Protein AF-A0A2E8HEX4-F1 (afdb_monomer_lite)

Secondary structure (DSSP, 8-state):
---------------SHHHHHHHHHHHHHHHHHHHHTTHHHHHHHHHHHHHHH-TTS---HHHHHHHHHHHHHHHHHHHHHHHHTT---SHHHHHHHHHHHHHHHHHHHHH--HHHHHTT-HHHHHHHHHHHHHHHHHHIIIIIHHHHHHHHHHTT--STTT--------

pLDDT: mean 88.85, std 15.74, range [38.97, 98.44]

Sequence (170 aa):
MLRRLTAITLTLIVGLWGCSEKERIDELLTYHKAVQKFSEFTEGIQRFIILFDDPSTQVTASDLDKALVLLDEFAAAVGKVEEELGGLEDATLRHTHGLFVRAFPEARELANDKKAIEEGNLKRQAQSIAIGLRRLRRVLEDRVYPSIELLLAREGREGEGYDLMWSEGR

Radius of gyration: 23.85 Å; chains: 1; bounding box: 51×28×96 Å

Foldseek 3Di:
DDDDDDDDPPPPPPDDPVVVVVVLLVLLVLLLVLLQVCLVLLQVLLVLLVQLPDPPHDFDPVSLVVNLVSLVVSLVSLVCSQVVSVHNPPPLVVVLSVLLNVLSVQLNVQLDPPVCVVVVPRSVSSVSNSVSSVSNQCSCVVPNQVSSQVVCVVVVRDDDVRHDDRNNHD

Structure (mmCIF, N/CA/C/O backbone):
data_AF-A0A2E8HEX4-F1
#
_entry.id   AF-A0A2E8HEX4-F1
#
loop_
_atom_site.group_PDB
_atom_site.id
_atom_site.type_symbol
_atom_site.label_atom_id
_atom_site.label_alt_id
_atom_site.label_comp_id
_atom_site.label_asym_id
_atom_site.label_entity_id
_atom_site.label_seq_id
_atom_site.pdbx_PDB_ins_code
_atom_site.Cartn_x
_atom_site.Cartn_y
_atom_site.Cartn_z
_atom_site.occupancy
_atom_site.B_iso_or_equiv
_atom_site.auth_seq_id
_atom_site.auth_comp_id
_atom_site.auth_asym_id
_atom_site.auth_atom_id
_atom_site.pdbx_PDB_model_num
ATOM 1 N N . MET A 1 1 ? 31.016 7.471 -74.085 1.00 38.97 1 MET A N 1
ATOM 2 C CA . MET A 1 1 ? 31.992 7.487 -72.968 1.00 38.97 1 MET A CA 1
ATOM 3 C C . MET A 1 1 ? 31.885 8.871 -72.337 1.00 38.97 1 MET A C 1
ATOM 5 O O . MET A 1 1 ? 31.955 9.820 -73.088 1.00 38.97 1 MET A O 1
ATOM 9 N N . LEU A 1 2 ? 31.593 9.121 -71.064 1.00 40.50 2 LEU A N 1
ATOM 10 C CA . LEU A 1 2 ? 31.740 8.359 -69.832 1.00 40.50 2 LEU A CA 1
ATOM 11 C C . LEU A 1 2 ? 30.697 8.937 -68.844 1.00 40.50 2 LEU A C 1
ATOM 13 O O . LEU A 1 2 ? 30.684 10.142 -68.603 1.00 40.50 2 LEU A O 1
ATOM 17 N N . ARG A 1 3 ? 29.806 8.094 -68.309 1.00 42.25 3 ARG A N 1
ATOM 18 C CA . ARG A 1 3 ? 28.936 8.428 -67.167 1.00 42.25 3 ARG A CA 1
ATOM 19 C C . ARG A 1 3 ? 29.828 8.701 -65.952 1.00 42.25 3 ARG A C 1
ATOM 21 O O . ARG A 1 3 ? 30.711 7.891 -65.680 1.00 42.25 3 ARG A O 1
ATOM 28 N N . ARG A 1 4 ? 29.589 9.775 -65.199 1.00 43.12 4 ARG A N 1
ATOM 29 C CA . ARG A 1 4 ? 30.134 9.916 -63.841 1.00 43.12 4 ARG A CA 1
ATOM 30 C C . ARG A 1 4 ? 28.990 10.130 -62.862 1.00 43.12 4 ARG A C 1
ATOM 32 O O . ARG A 1 4 ? 28.180 11.036 -63.010 1.00 43.12 4 ARG A O 1
ATOM 39 N N . LEU A 1 5 ? 28.914 9.164 -61.957 1.00 46.84 5 LEU A N 1
ATOM 40 C CA . LEU A 1 5 ? 27.871 8.911 -60.984 1.00 46.84 5 LEU A CA 1
ATOM 41 C C . LEU A 1 5 ? 27.901 9.981 -59.894 1.00 46.84 5 LEU A C 1
ATOM 43 O O . LEU A 1 5 ? 28.944 10.243 -59.300 1.00 46.84 5 LEU A O 1
ATOM 47 N N . THR A 1 6 ? 26.741 10.560 -59.616 1.00 45.72 6 THR A N 1
ATOM 48 C CA . THR A 1 6 ? 26.452 11.270 -58.372 1.00 45.72 6 THR A CA 1
ATOM 49 C C . THR A 1 6 ? 26.460 10.259 -57.228 1.00 45.72 6 THR A C 1
ATOM 51 O O . THR A 1 6 ? 25.600 9.379 -57.169 1.00 45.72 6 THR A O 1
ATOM 54 N N . ALA A 1 7 ? 27.449 10.357 -56.342 1.00 42.66 7 ALA A N 1
ATOM 55 C CA . ALA A 1 7 ? 27.480 9.604 -55.097 1.00 42.66 7 ALA A CA 1
ATOM 56 C C . ALA A 1 7 ? 26.416 10.179 -54.150 1.00 42.66 7 ALA A C 1
ATOM 58 O O . ALA A 1 7 ? 26.579 11.271 -53.614 1.00 42.66 7 ALA A O 1
ATOM 59 N N . ILE A 1 8 ? 25.310 9.456 -53.983 1.00 51.00 8 ILE A N 1
ATOM 60 C CA . ILE A 1 8 ? 24.350 9.692 -52.905 1.00 51.00 8 ILE A CA 1
ATOM 61 C C . ILE A 1 8 ? 24.935 9.004 -51.673 1.00 51.00 8 ILE A C 1
ATOM 63 O O . ILE A 1 8 ? 24.957 7.777 -51.587 1.00 51.00 8 ILE A O 1
ATOM 67 N N . THR A 1 9 ? 25.466 9.792 -50.744 1.00 49.59 9 THR A N 1
ATOM 68 C CA . THR A 1 9 ? 25.859 9.335 -49.412 1.00 49.59 9 THR A CA 1
ATOM 69 C C . THR A 1 9 ? 24.602 8.929 -48.648 1.00 49.59 9 THR A C 1
ATOM 71 O O . THR A 1 9 ? 23.849 9.765 -48.157 1.00 49.59 9 THR A O 1
ATOM 74 N N . LEU A 1 10 ? 24.359 7.620 -48.584 1.00 41.47 10 LEU A N 1
ATOM 75 C CA . LEU A 1 10 ? 23.353 7.018 -47.718 1.00 41.47 10 LEU A CA 1
ATOM 76 C C . LEU A 1 10 ? 23.915 7.007 -46.289 1.00 41.47 10 LEU A C 1
ATOM 78 O O . LEU A 1 10 ? 24.645 6.097 -45.898 1.00 41.47 10 LEU A O 1
ATOM 82 N N . THR A 1 11 ? 23.634 8.051 -45.517 1.00 54.91 11 THR A N 1
ATOM 83 C CA . THR A 1 11 ? 23.969 8.075 -44.092 1.00 54.91 11 THR A CA 1
ATOM 84 C C . THR A 1 11 ? 22.970 7.178 -43.362 1.00 54.91 11 THR A C 1
ATOM 86 O O . THR A 1 11 ? 21.822 7.560 -43.145 1.00 54.91 11 THR A O 1
ATOM 89 N N . LEU A 1 12 ? 23.391 5.955 -43.028 1.00 46.25 12 LEU A N 1
ATOM 90 C CA . LEU A 1 12 ? 22.664 5.057 -42.130 1.00 46.25 12 LEU A CA 1
ATOM 91 C C . LEU A 1 12 ? 22.553 5.716 -40.747 1.00 46.25 12 LEU A C 1
ATOM 93 O O . LEU A 1 12 ? 23.489 5.680 -39.952 1.00 46.25 12 LEU A O 1
ATOM 97 N N . ILE A 1 13 ? 21.396 6.306 -40.453 1.00 49.56 13 ILE A N 1
ATOM 98 C CA . ILE A 1 13 ? 20.986 6.649 -39.089 1.00 49.56 13 ILE A CA 1
ATOM 99 C C . ILE A 1 13 ? 20.512 5.345 -38.437 1.00 49.56 13 ILE A C 1
ATOM 101 O O . ILE A 1 13 ? 19.328 5.029 -38.418 1.00 49.56 13 ILE A O 1
ATOM 105 N N . VAL A 1 14 ? 21.460 4.549 -37.948 1.00 52.25 14 VAL A N 1
ATOM 106 C CA . VAL A 1 14 ? 21.200 3.377 -37.100 1.00 52.25 14 VAL A CA 1
ATOM 107 C C . VAL A 1 14 ? 21.954 3.623 -35.802 1.00 52.25 14 VAL A C 1
ATOM 109 O O . VAL A 1 14 ? 23.106 3.237 -35.660 1.00 52.25 14 VAL A O 1
ATOM 112 N N . GLY A 1 15 ? 21.349 4.383 -34.890 1.00 44.19 15 GLY A N 1
ATOM 113 C CA . GLY A 1 15 ? 22.024 4.750 -33.639 1.00 44.19 15 GLY A CA 1
ATOM 114 C C . GLY A 1 15 ? 21.149 5.328 -32.530 1.00 44.19 15 GLY A C 1
ATOM 115 O O . GLY A 1 15 ? 21.607 5.409 -31.401 1.00 44.19 15 GLY A O 1
ATOM 116 N N . LEU A 1 16 ? 19.892 5.691 -32.803 1.00 50.22 16 LEU A N 1
ATOM 117 C CA . LEU A 1 16 ? 19.013 6.316 -31.801 1.00 50.22 16 LEU A CA 1
ATOM 118 C C . LEU A 1 16 ? 18.049 5.348 -31.098 1.00 50.22 16 LEU A C 1
ATOM 120 O O . LEU A 1 16 ? 17.428 5.739 -30.122 1.00 50.22 16 LEU A O 1
ATOM 124 N N . TRP A 1 17 ? 17.935 4.096 -31.553 1.00 52.41 17 TRP A N 1
ATOM 125 C CA . TRP A 1 17 ? 16.969 3.139 -30.987 1.00 52.41 17 TRP A CA 1
ATOM 126 C C . TRP A 1 17 ? 17.532 2.309 -29.823 1.00 52.41 17 TRP A C 1
ATOM 128 O O . TRP A 1 17 ? 16.801 1.985 -28.899 1.00 52.41 17 TRP A O 1
ATOM 138 N N . GLY A 1 18 ? 18.838 2.016 -29.814 1.00 56.75 18 GLY A N 1
ATOM 139 C CA . GLY A 1 18 ? 19.456 1.207 -28.752 1.00 56.75 18 GLY A CA 1
ATOM 140 C C . GLY A 1 18 ? 19.736 1.964 -27.447 1.00 56.75 18 GLY A C 1
ATOM 141 O O . GLY A 1 18 ? 19.953 1.332 -26.418 1.00 56.75 18 GLY A O 1
ATOM 142 N N . CYS A 1 19 ? 19.747 3.303 -27.474 1.00 64.38 19 CYS A N 1
ATOM 143 C CA . CYS A 1 19 ? 19.952 4.115 -26.269 1.00 64.38 19 CYS A CA 1
ATOM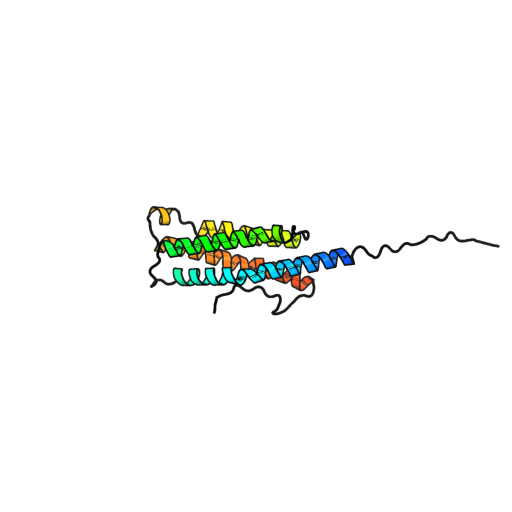 144 C C . CYS A 1 19 ? 18.650 4.246 -25.467 1.00 64.38 19 CYS A C 1
ATOM 146 O O . CYS A 1 19 ? 18.655 3.977 -24.272 1.00 64.38 19 CYS A O 1
ATOM 148 N N . SER A 1 20 ? 17.530 4.538 -26.140 1.00 76.19 20 SER A N 1
ATOM 149 C CA . SER A 1 20 ? 16.217 4.674 -25.495 1.00 76.19 20 SER A CA 1
ATOM 150 C C . SER A 1 20 ? 15.689 3.355 -24.926 1.00 76.19 20 SER A C 1
ATOM 152 O O . SER A 1 20 ? 15.090 3.337 -23.857 1.00 76.19 20 SER A O 1
ATOM 154 N N . GLU A 1 21 ? 15.933 2.231 -25.606 1.00 84.19 21 GLU A N 1
ATOM 155 C CA . GLU A 1 21 ? 15.553 0.905 -25.106 1.00 84.19 21 GLU A CA 1
ATOM 156 C C . GLU A 1 21 ? 16.344 0.525 -23.850 1.00 84.19 21 GLU A C 1
ATOM 158 O O . GLU A 1 21 ? 15.770 0.044 -22.873 1.00 84.19 21 GLU A O 1
ATOM 163 N N . LYS A 1 22 ? 17.653 0.796 -23.845 1.00 87.38 22 LYS A N 1
ATOM 164 C CA . LYS A 1 22 ? 18.507 0.544 -22.685 1.00 87.38 22 LYS A CA 1
ATOM 165 C C . LYS A 1 22 ? 18.109 1.412 -21.490 1.00 87.38 22 LYS A C 1
ATOM 167 O O . LYS A 1 22 ? 17.986 0.885 -20.391 1.00 87.38 22 LYS A O 1
ATOM 172 N N . GLU A 1 23 ? 17.885 2.705 -21.709 1.00 88.50 23 GLU A N 1
ATOM 173 C CA . GLU A 1 23 ? 17.440 3.640 -20.667 1.00 88.50 23 GLU A CA 1
ATOM 174 C C . GLU A 1 23 ? 16.115 3.194 -20.037 1.00 88.50 23 GLU A C 1
ATOM 176 O O . GLU A 1 23 ? 16.002 3.154 -18.814 1.00 88.50 23 GLU A O 1
ATOM 181 N N . ARG A 1 24 ? 15.154 2.750 -20.856 1.00 90.38 24 ARG A N 1
ATOM 182 C CA . ARG A 1 24 ? 13.876 2.194 -20.389 1.00 90.38 24 ARG A CA 1
ATOM 183 C C . ARG A 1 24 ? 14.051 0.928 -19.540 1.00 90.38 24 ARG A C 1
ATOM 185 O O . ARG A 1 24 ? 13.375 0.763 -18.527 1.00 90.38 24 ARG A O 1
ATOM 192 N N . ILE A 1 25 ? 14.935 0.011 -19.943 1.00 92.25 25 ILE A N 1
ATOM 193 C CA . ILE A 1 25 ? 15.212 -1.212 -19.167 1.00 92.25 25 ILE A CA 1
ATOM 194 C C . ILE A 1 25 ? 15.888 -0.861 -17.835 1.00 92.25 25 ILE A C 1
ATOM 196 O O . ILE A 1 25 ? 15.531 -1.423 -16.798 1.00 92.25 25 ILE A O 1
ATOM 200 N N . ASP A 1 26 ? 16.847 0.066 -17.848 1.00 93.75 26 ASP A N 1
ATOM 201 C CA . ASP A 1 26 ? 17.548 0.521 -16.643 1.00 93.75 26 ASP A CA 1
ATOM 202 C C . ASP A 1 26 ? 16.581 1.224 -15.668 1.00 93.75 26 ASP A C 1
ATOM 204 O O . ASP A 1 26 ? 16.635 0.973 -14.458 1.00 93.75 26 ASP A O 1
ATOM 208 N N . GLU A 1 27 ? 15.643 2.026 -16.182 1.00 94.31 27 GLU A N 1
ATOM 209 C CA . GLU A 1 27 ? 14.543 2.622 -15.416 1.00 94.31 27 GLU A CA 1
ATOM 210 C C . GLU A 1 27 ? 13.669 1.543 -14.760 1.00 94.31 27 GLU A C 1
ATOM 212 O O . GLU A 1 27 ? 13.502 1.543 -13.537 1.00 94.31 27 GLU A O 1
ATOM 217 N N . LEU A 1 28 ? 13.173 0.572 -15.537 1.00 95.94 28 LEU A N 1
ATOM 218 C CA . LEU A 1 28 ? 12.331 -0.518 -15.036 1.00 95.94 28 LEU A CA 1
ATOM 219 C C . LEU A 1 28 ? 13.034 -1.344 -13.948 1.00 95.94 28 LEU A C 1
ATOM 221 O O . LEU A 1 28 ? 12.431 -1.677 -12.926 1.00 95.94 28 LEU A O 1
ATOM 225 N N . LEU A 1 29 ? 14.318 -1.657 -14.134 1.00 95.94 29 LEU A N 1
ATOM 226 C CA . LEU A 1 29 ? 15.107 -2.399 -13.150 1.00 95.94 29 LEU A CA 1
ATOM 227 C C . LEU A 1 29 ? 15.333 -1.597 -11.864 1.00 95.94 29 LEU A C 1
ATOM 229 O O . LEU A 1 29 ? 15.336 -2.169 -10.770 1.00 95.94 29 LEU A O 1
ATOM 233 N N . THR A 1 30 ? 15.534 -0.285 -11.980 1.00 95.88 30 THR A N 1
ATOM 234 C CA . THR A 1 30 ? 15.706 0.600 -10.822 1.00 95.88 30 THR A CA 1
ATOM 235 C C . THR A 1 30 ? 14.393 0.745 -10.059 1.00 95.88 30 THR A C 1
ATOM 237 O O . THR A 1 30 ? 14.381 0.610 -8.833 1.00 95.88 30 THR A O 1
ATOM 240 N N . TYR A 1 31 ? 13.281 0.903 -10.777 1.00 96.69 31 TYR A N 1
ATOM 241 C CA . TYR A 1 31 ? 11.940 0.918 -10.207 1.00 96.69 31 TYR A CA 1
ATOM 242 C C . TYR A 1 31 ? 11.615 -0.382 -9.466 1.00 96.69 31 TYR A C 1
ATOM 244 O O . TYR A 1 31 ? 11.220 -0.351 -8.303 1.00 96.69 31 TYR A O 1
ATOM 252 N N . HIS A 1 32 ? 11.847 -1.538 -10.092 1.00 96.69 32 HIS A N 1
ATOM 253 C CA . HIS A 1 32 ? 11.632 -2.842 -9.463 1.00 96.69 32 HIS A CA 1
ATOM 254 C C . HIS A 1 32 ? 12.407 -2.979 -8.140 1.00 96.69 32 HIS A C 1
ATOM 256 O O . HIS A 1 32 ? 11.834 -3.364 -7.120 1.00 96.69 32 HIS A O 1
ATOM 262 N N . LYS A 1 33 ? 13.684 -2.572 -8.113 1.00 95.38 33 LYS A N 1
ATOM 263 C CA . LYS A 1 33 ? 14.490 -2.563 -6.880 1.00 95.38 33 LYS A CA 1
ATOM 264 C C . LYS A 1 33 ? 13.936 -1.624 -5.811 1.00 95.38 33 LYS A C 1
ATOM 266 O O . LYS A 1 33 ? 14.088 -1.914 -4.627 1.00 95.38 33 LYS A O 1
ATOM 271 N N . ALA A 1 34 ? 13.340 -0.496 -6.195 1.00 95.75 34 ALA A N 1
ATOM 272 C CA . ALA A 1 34 ? 12.664 0.383 -5.245 1.00 95.75 34 ALA A CA 1
ATOM 273 C C . ALA A 1 34 ? 11.445 -0.321 -4.632 1.00 95.75 34 ALA A C 1
ATOM 275 O O . ALA A 1 34 ? 11.301 -0.327 -3.412 1.00 95.75 34 ALA A O 1
ATOM 276 N N . VAL A 1 35 ? 10.640 -1.003 -5.453 1.00 95.62 35 VAL A N 1
ATOM 277 C CA . VAL A 1 35 ? 9.462 -1.749 -4.988 1.00 95.62 35 VAL A CA 1
ATOM 278 C C . VAL A 1 35 ? 9.831 -2.909 -4.056 1.00 95.62 35 VAL A C 1
ATOM 280 O O . VAL A 1 35 ? 9.168 -3.096 -3.040 1.00 95.62 35 VAL A O 1
ATOM 283 N N . GLN A 1 36 ? 10.919 -3.639 -4.325 1.00 93.94 36 GLN A N 1
ATOM 284 C CA . GLN A 1 36 ? 11.391 -4.729 -3.453 1.00 93.94 36 GLN A CA 1
ATOM 285 C C . GLN A 1 36 ? 11.692 -4.278 -2.012 1.00 93.94 36 GLN A C 1
ATOM 287 O O . GLN A 1 36 ? 11.487 -5.036 -1.059 1.00 93.94 36 GLN A O 1
ATOM 292 N N . LYS A 1 37 ? 12.146 -3.031 -1.823 1.00 93.38 37 LYS A N 1
ATOM 293 C CA . LYS A 1 37 ? 12.427 -2.474 -0.488 1.00 93.38 37 LYS A CA 1
ATOM 294 C C . LYS A 1 37 ? 11.168 -2.299 0.358 1.00 93.38 37 LYS A C 1
ATOM 296 O O . LYS A 1 37 ? 11.270 -2.195 1.574 1.00 93.38 37 LYS A O 1
ATOM 301 N N . PHE A 1 38 ? 9.984 -2.305 -0.253 1.00 95.44 38 PHE A N 1
ATOM 302 C CA . PHE A 1 38 ? 8.726 -2.203 0.481 1.00 95.44 38 PHE A CA 1
ATOM 303 C C . PHE A 1 38 ? 8.304 -3.493 1.187 1.00 95.44 38 PHE A C 1
ATOM 305 O O . PHE A 1 38 ? 7.288 -3.493 1.883 1.00 95.44 38 PHE A O 1
ATOM 312 N N . SER A 1 39 ? 9.091 -4.566 1.070 1.00 91.06 39 SER A N 1
ATOM 313 C CA . SER A 1 39 ? 8.899 -5.798 1.841 1.00 91.06 39 SER A CA 1
ATOM 314 C C . SER A 1 39 ? 8.740 -5.523 3.343 1.00 91.06 39 SER A C 1
ATOM 316 O O . SER A 1 39 ? 7.806 -6.047 3.945 1.00 91.06 39 SER A O 1
ATOM 318 N N . GLU A 1 40 ? 9.528 -4.612 3.922 1.00 89.94 40 GLU A N 1
ATOM 319 C CA . GLU A 1 40 ? 9.429 -4.223 5.340 1.00 89.94 40 GLU A CA 1
ATOM 320 C C . GLU A 1 40 ? 8.029 -3.704 5.727 1.00 89.94 40 GLU A C 1
ATOM 322 O O . GLU A 1 40 ? 7.486 -4.076 6.772 1.00 89.94 40 GLU A O 1
ATOM 327 N N . PHE A 1 41 ? 7.396 -2.902 4.861 1.00 96.31 41 PHE A N 1
ATOM 328 C CA . PHE A 1 41 ? 6.025 -2.433 5.081 1.00 96.31 41 PHE A CA 1
ATOM 329 C C . PHE A 1 41 ? 5.018 -3.581 4.996 1.00 96.31 41 PHE A C 1
ATOM 331 O O . PHE A 1 41 ? 4.116 -3.668 5.832 1.00 96.31 41 PHE A O 1
ATOM 338 N N . THR A 1 42 ? 5.171 -4.476 4.014 1.00 95.50 42 THR A N 1
ATOM 339 C CA . THR A 1 42 ? 4.254 -5.615 3.841 1.00 95.50 42 THR A CA 1
ATOM 340 C C . THR A 1 42 ? 4.291 -6.571 5.036 1.00 95.50 42 THR A C 1
ATOM 342 O O . THR A 1 42 ? 3.229 -6.989 5.498 1.00 95.50 42 THR A O 1
ATOM 345 N N . GLU A 1 43 ? 5.467 -6.800 5.633 1.00 95.38 43 GLU A N 1
ATOM 346 C CA . GLU A 1 43 ? 5.607 -7.611 6.852 1.00 95.38 43 GLU A CA 1
ATOM 347 C C . GLU A 1 43 ? 4.884 -6.976 8.039 1.00 95.38 43 GLU A C 1
ATOM 349 O O . GLU A 1 43 ? 4.132 -7.641 8.756 1.00 95.38 43 GLU A O 1
ATOM 354 N N . GLY A 1 44 ? 5.088 -5.673 8.253 1.00 95.56 44 GLY A N 1
ATOM 355 C CA . GLY A 1 44 ? 4.417 -4.946 9.327 1.00 95.56 44 GLY A CA 1
ATOM 356 C C . GLY A 1 44 ? 2.895 -4.958 9.166 1.00 95.56 44 GLY A C 1
ATOM 357 O O . GLY A 1 44 ? 2.169 -5.211 10.130 1.00 95.56 44 GLY A O 1
ATOM 358 N N . ILE A 1 45 ? 2.401 -4.762 7.942 1.00 96.75 45 ILE A N 1
ATOM 359 C CA . ILE A 1 45 ? 0.967 -4.813 7.644 1.00 96.75 45 ILE A CA 1
ATOM 360 C C . ILE A 1 45 ? 0.410 -6.221 7.865 1.00 96.75 45 ILE A C 1
ATOM 362 O O . ILE A 1 45 ? -0.660 -6.359 8.461 1.00 96.75 45 ILE A O 1
ATOM 366 N N . GLN A 1 46 ? 1.124 -7.268 7.439 1.00 97.00 46 GLN A N 1
ATOM 367 C CA . GLN A 1 46 ? 0.691 -8.647 7.651 1.00 97.00 46 GLN A CA 1
ATOM 368 C C . GLN A 1 46 ? 0.530 -8.962 9.143 1.00 97.00 46 GLN A C 1
ATOM 370 O O . GLN A 1 46 ? -0.465 -9.575 9.536 1.00 97.00 46 GLN A O 1
ATOM 375 N N . ARG A 1 47 ? 1.448 -8.483 9.993 1.00 95.81 47 ARG A N 1
ATOM 376 C CA . ARG A 1 47 ? 1.333 -8.634 11.453 1.00 95.81 47 ARG A CA 1
ATOM 377 C C . ARG A 1 47 ? 0.060 -7.992 12.002 1.00 95.81 47 ARG A C 1
ATOM 379 O O . ARG A 1 47 ? -0.601 -8.603 12.836 1.00 95.81 47 ARG A O 1
ATOM 386 N N . PHE A 1 48 ? -0.322 -6.807 11.520 1.00 96.94 48 PHE A N 1
ATOM 387 C CA . PHE A 1 48 ? -1.573 -6.162 11.939 1.00 96.94 48 PHE A CA 1
ATOM 388 C C . PHE A 1 48 ? -2.824 -6.876 11.424 1.00 96.94 48 PHE A C 1
ATOM 390 O O . PHE A 1 48 ? -3.801 -6.968 12.164 1.00 96.94 48 PHE A O 1
ATOM 397 N N . ILE A 1 49 ? -2.801 -7.425 10.204 1.00 96.19 49 ILE A N 1
ATOM 398 C CA . ILE A 1 49 ? -3.901 -8.266 9.704 1.00 96.19 49 ILE A CA 1
ATOM 399 C C . ILE A 1 49 ? -4.118 -9.453 10.651 1.00 96.19 49 ILE A C 1
ATOM 401 O O . ILE A 1 49 ? -5.236 -9.663 11.112 1.00 96.19 49 ILE 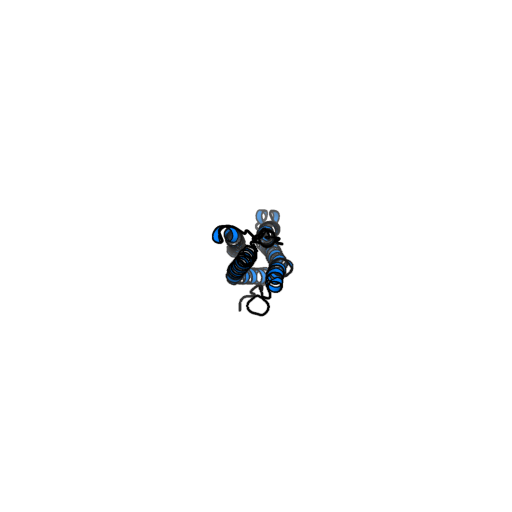A O 1
ATOM 405 N N . ILE A 1 50 ? -3.047 -10.178 10.995 1.00 95.31 50 ILE A N 1
ATOM 406 C CA . ILE A 1 50 ? -3.111 -11.328 11.911 1.00 95.31 50 ILE A CA 1
ATOM 407 C C . ILE A 1 50 ? -3.617 -10.897 13.294 1.00 95.31 50 ILE A C 1
ATOM 409 O O . ILE A 1 50 ? -4.532 -11.518 13.832 1.00 95.31 50 ILE A O 1
ATOM 413 N N . LEU A 1 51 ? -3.056 -9.816 13.847 1.00 95.69 51 LEU A N 1
ATOM 414 C CA . LEU A 1 51 ? -3.433 -9.279 15.156 1.00 95.69 51 LEU A CA 1
ATOM 415 C C . LEU A 1 51 ? -4.928 -8.939 15.235 1.00 95.69 51 LEU A C 1
ATOM 417 O O . LEU A 1 51 ? -5.582 -9.249 16.226 1.00 95.69 51 LEU A O 1
ATOM 421 N N . PHE A 1 52 ? -5.467 -8.278 14.209 1.00 96.44 52 PHE A N 1
ATOM 422 C CA . PHE A 1 52 ? -6.858 -7.825 14.201 1.00 96.44 52 PHE A CA 1
ATOM 423 C C . PHE A 1 52 ? -7.859 -8.926 13.844 1.00 96.44 52 PHE A C 1
ATOM 425 O O . PHE A 1 52 ? -9.025 -8.818 14.235 1.00 96.44 52 PHE A O 1
ATOM 432 N N . ASP A 1 53 ? -7.425 -9.970 13.133 1.00 92.06 53 ASP A N 1
ATOM 433 C CA . ASP A 1 53 ? -8.247 -11.140 12.820 1.00 92.06 53 ASP A CA 1
ATOM 434 C C . ASP A 1 53 ? -8.327 -12.135 13.998 1.00 92.06 53 ASP A C 1
ATOM 436 O O . ASP A 1 53 ? -9.265 -12.933 14.050 1.00 92.06 53 ASP A O 1
ATOM 440 N N . ASP A 1 54 ? -7.419 -12.064 14.980 1.00 92.81 54 ASP A N 1
ATOM 441 C CA . ASP A 1 54 ? -7.473 -12.891 16.188 1.00 92.81 54 ASP A CA 1
ATOM 442 C C . ASP A 1 54 ? -8.573 -12.416 17.166 1.00 92.81 54 ASP A C 1
ATOM 444 O O . ASP A 1 54 ? -8.450 -11.363 17.802 1.00 92.81 54 ASP A O 1
ATOM 448 N N . PRO A 1 55 ? -9.650 -13.202 17.371 1.00 87.94 55 PRO A N 1
ATOM 449 C CA . PRO A 1 55 ? -10.744 -12.818 18.257 1.00 87.94 55 PRO A CA 1
ATOM 450 C C . PRO A 1 55 ? -10.375 -12.839 19.747 1.00 87.94 55 PRO A C 1
ATOM 452 O O . PRO A 1 55 ? -11.165 -12.336 20.554 1.00 87.94 55 PRO A O 1
ATOM 455 N N . SER A 1 56 ? -9.244 -13.453 20.113 1.00 91.25 56 SER A N 1
ATOM 456 C CA . SER A 1 56 ? -8.774 -13.591 21.493 1.00 91.25 56 SER A CA 1
ATOM 457 C C . SER A 1 56 ? -7.876 -12.438 21.945 1.00 91.25 56 SER A C 1
ATOM 459 O O . SER A 1 56 ? -7.730 -12.210 23.148 1.00 91.25 56 SER A O 1
ATOM 461 N N . THR A 1 57 ? -7.328 -11.674 20.999 1.00 90.50 57 THR A N 1
ATOM 462 C CA . THR A 1 57 ? -6.437 -10.558 21.294 1.00 90.50 57 THR A CA 1
ATOM 463 C C . THR A 1 57 ? -7.215 -9.311 21.727 1.00 90.50 57 THR A C 1
ATOM 465 O O . THR A 1 57 ? -8.214 -8.909 21.124 1.00 90.50 57 THR A O 1
ATOM 468 N N . GLN A 1 58 ? -6.736 -8.658 22.788 1.00 93.56 58 GLN A N 1
ATOM 469 C CA . GLN A 1 58 ? -7.245 -7.359 23.212 1.00 93.56 58 GLN A CA 1
ATOM 470 C C . GLN A 1 58 ? -6.605 -6.247 22.375 1.00 93.56 58 GLN A C 1
ATOM 472 O O . GLN A 1 58 ? -5.455 -5.882 22.595 1.00 93.56 58 GLN A O 1
ATOM 477 N N . VAL A 1 59 ? -7.375 -5.678 21.448 1.00 94.88 59 VAL A N 1
ATOM 478 C CA . VAL A 1 59 ? -6.929 -4.549 20.622 1.00 94.88 59 VAL A CA 1
ATOM 479 C C . VAL A 1 59 ? -6.995 -3.237 21.403 1.00 94.88 59 VAL A C 1
ATOM 481 O O . VAL A 1 59 ? -8.025 -2.903 21.998 1.00 94.88 59 VAL A O 1
ATOM 484 N N . THR A 1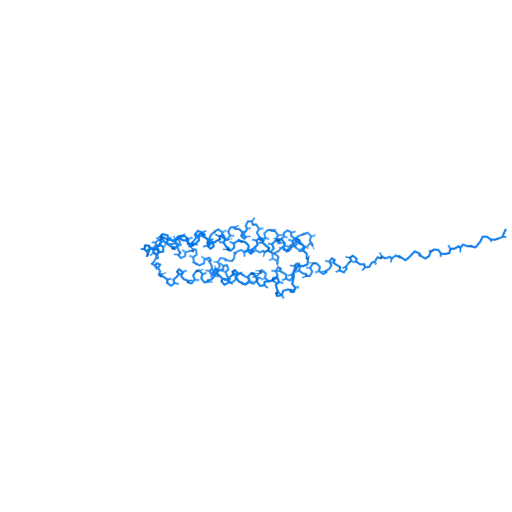 60 ? -5.908 -2.470 21.370 1.00 97.00 60 THR A N 1
ATOM 485 C CA . THR A 1 60 ? -5.817 -1.136 21.970 1.00 97.00 60 THR A CA 1
ATOM 486 C C . THR A 1 60 ? -5.945 -0.037 20.918 1.00 97.00 60 THR A C 1
ATOM 488 O O . THR A 1 60 ? -5.711 -0.254 19.731 1.00 97.00 60 THR A O 1
ATOM 491 N N . ALA A 1 61 ? -6.247 1.189 21.354 1.00 96.31 61 ALA A N 1
ATOM 492 C CA . ALA A 1 61 ? -6.213 2.355 20.470 1.00 96.31 61 ALA A CA 1
ATOM 493 C C . ALA A 1 61 ? -4.818 2.586 19.852 1.00 96.31 61 ALA A C 1
ATOM 495 O O . ALA A 1 61 ? -4.724 3.051 18.721 1.00 96.31 61 ALA A O 1
ATOM 496 N N . SER A 1 62 ? -3.742 2.217 20.562 1.00 97.62 62 SER A N 1
ATOM 497 C CA . SER A 1 62 ? -2.377 2.325 20.037 1.00 97.62 62 SER A CA 1
ATOM 498 C C . SER A 1 62 ? -2.117 1.351 18.889 1.00 97.62 62 SER A C 1
ATOM 500 O O . SER A 1 62 ? -1.374 1.698 17.977 1.00 97.62 62 SER A O 1
ATOM 502 N N . ASP A 1 63 ? -2.715 0.159 18.908 1.00 97.69 63 ASP A N 1
ATOM 503 C CA . ASP A 1 63 ? -2.555 -0.811 17.819 1.00 97.69 63 ASP A CA 1
ATOM 504 C C . ASP A 1 63 ? -3.239 -0.314 16.544 1.00 97.69 63 ASP A C 1
ATOM 506 O O . ASP A 1 63 ? -2.658 -0.388 15.463 1.00 97.69 63 ASP A O 1
ATOM 510 N N . LEU A 1 64 ? -4.446 0.251 16.683 1.00 98.00 64 LEU A N 1
ATOM 511 C CA . LEU A 1 64 ? -5.174 0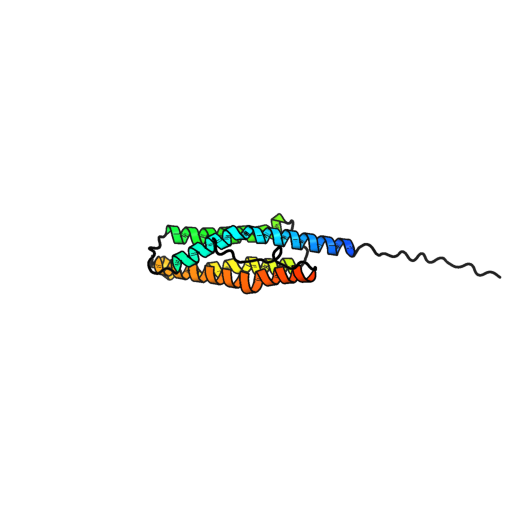.877 15.577 1.00 98.00 64 LEU A CA 1
ATOM 512 C C . LEU A 1 64 ? -4.361 2.024 14.964 1.00 98.00 64 LEU A C 1
ATOM 514 O O . LEU A 1 64 ? -4.185 2.070 13.750 1.00 98.00 64 LEU A O 1
ATOM 518 N N . ASP A 1 65 ? -3.840 2.917 15.808 1.00 97.75 65 ASP A N 1
ATOM 519 C CA . ASP A 1 65 ? -3.040 4.066 15.380 1.00 97.75 65 ASP A CA 1
ATOM 520 C C . ASP A 1 65 ? -1.770 3.630 14.641 1.00 97.75 65 ASP A C 1
ATOM 522 O O . ASP A 1 65 ? -1.529 4.070 13.522 1.00 97.75 65 ASP A O 1
ATOM 526 N N . LYS A 1 66 ? -1.011 2.676 15.192 1.00 98.25 66 LYS A N 1
ATOM 527 C CA . LYS A 1 66 ? 0.201 2.156 14.540 1.00 98.25 66 LYS A CA 1
ATOM 528 C C . LYS A 1 66 ? -0.086 1.510 13.188 1.00 98.25 66 LYS A C 1
ATOM 530 O O . LYS A 1 66 ? 0.691 1.700 12.258 1.00 98.25 66 LYS A O 1
ATOM 535 N N . ALA A 1 67 ? -1.182 0.761 13.061 1.00 98.12 67 ALA A N 1
ATOM 536 C CA . ALA A 1 67 ? -1.563 0.156 11.787 1.00 98.12 67 ALA A CA 1
ATOM 537 C C . ALA A 1 67 ? -1.896 1.220 10.729 1.00 98.12 67 ALA A C 1
ATOM 539 O O . ALA A 1 67 ? -1.494 1.103 9.571 1.00 98.12 67 ALA A O 1
ATOM 540 N N . LEU A 1 68 ? -2.612 2.270 11.136 1.00 98.12 68 LEU A N 1
ATOM 541 C CA . LEU A 1 68 ? -2.968 3.394 10.276 1.00 98.12 68 LEU A CA 1
ATOM 542 C C . LEU A 1 68 ? -1.747 4.239 9.893 1.00 98.12 68 LEU A C 1
ATOM 544 O O . LEU A 1 68 ? -1.616 4.602 8.728 1.00 98.12 68 LEU A O 1
ATOM 548 N N . VAL A 1 69 ? -0.845 4.509 10.836 1.00 98.31 69 VAL A N 1
ATOM 549 C CA . VAL A 1 69 ? 0.422 5.205 10.574 1.00 98.31 69 VAL A CA 1
ATOM 550 C C . VAL A 1 69 ? 1.275 4.399 9.601 1.00 98.31 69 VAL A C 1
ATOM 552 O O . VAL A 1 69 ? 1.729 4.956 8.611 1.00 98.31 69 VAL A O 1
ATOM 555 N N . LEU A 1 70 ? 1.420 3.087 9.806 1.00 98.44 70 LEU A N 1
ATOM 556 C CA . LEU A 1 70 ? 2.188 2.231 8.899 1.00 98.44 70 LEU A CA 1
ATOM 557 C C . LEU A 1 70 ? 1.611 2.234 7.473 1.00 98.44 70 LEU A C 1
ATOM 559 O O . LEU A 1 70 ? 2.363 2.266 6.500 1.00 98.44 70 LEU A O 1
ATOM 563 N N . LEU A 1 71 ? 0.280 2.223 7.338 1.00 98.44 71 LEU A N 1
ATOM 564 C CA . LEU A 1 71 ? -0.386 2.351 6.041 1.00 98.44 71 LEU A CA 1
ATOM 565 C C . LEU A 1 71 ? -0.053 3.690 5.363 1.00 98.44 71 LEU A C 1
ATOM 567 O O . LEU A 1 71 ? 0.232 3.714 4.165 1.00 98.44 71 LEU A O 1
ATOM 571 N N . ASP A 1 72 ? -0.085 4.788 6.119 1.00 98.31 72 ASP A N 1
ATOM 572 C CA . ASP A 1 72 ? 0.182 6.134 5.606 1.00 98.31 72 ASP A CA 1
ATOM 573 C C . ASP A 1 72 ? 1.673 6.321 5.257 1.00 98.31 72 ASP A C 1
ATOM 575 O O . ASP A 1 72 ? 2.002 6.915 4.229 1.00 98.31 72 ASP A O 1
ATOM 579 N N . GLU A 1 73 ? 2.581 5.758 6.057 1.00 98.44 73 GLU A N 1
ATOM 580 C CA . GLU A 1 73 ? 4.021 5.729 5.783 1.00 98.44 73 GLU A CA 1
ATOM 581 C C . GLU A 1 73 ? 4.336 4.924 4.521 1.00 98.44 73 GLU A C 1
ATOM 583 O O . GLU A 1 73 ? 5.115 5.382 3.683 1.00 98.44 73 GLU A O 1
ATOM 588 N N . PHE A 1 74 ? 3.689 3.770 4.336 1.00 98.38 74 PHE A N 1
ATOM 589 C CA . PHE A 1 74 ? 3.850 2.980 3.121 1.00 98.38 74 PHE A CA 1
ATOM 590 C C . PHE A 1 74 ? 3.329 3.744 1.893 1.00 98.38 74 PHE A C 1
ATOM 592 O O . PHE A 1 74 ? 4.018 3.826 0.875 1.00 98.38 74 PHE A O 1
ATOM 599 N N . ALA A 1 75 ? 2.159 4.382 2.000 1.00 98.44 75 ALA A N 1
ATOM 600 C CA . ALA A 1 75 ? 1.611 5.214 0.931 1.00 98.44 75 ALA A CA 1
ATOM 601 C C . ALA A 1 75 ? 2.569 6.352 0.544 1.00 98.44 75 ALA A C 1
ATOM 603 O O . ALA A 1 75 ? 2.804 6.598 -0.641 1.00 98.44 75 ALA A O 1
ATOM 604 N N . ALA A 1 76 ? 3.149 7.026 1.541 1.00 98.12 76 ALA A N 1
ATOM 605 C CA . ALA A 1 76 ? 4.107 8.102 1.331 1.00 98.12 76 ALA A CA 1
ATOM 606 C C . ALA A 1 76 ? 5.409 7.599 0.693 1.00 98.12 76 ALA A C 1
ATOM 608 O O . ALA A 1 76 ? 5.943 8.258 -0.198 1.00 98.12 76 ALA A O 1
ATOM 609 N N . ALA A 1 77 ? 5.912 6.439 1.121 1.00 97.94 77 ALA A N 1
ATOM 610 C CA . ALA A 1 77 ? 7.111 5.832 0.555 1.00 97.94 77 ALA A CA 1
ATOM 611 C C . ALA A 1 77 ? 6.903 5.441 -0.914 1.00 97.94 77 ALA A C 1
ATOM 613 O O . ALA A 1 77 ? 7.741 5.754 -1.755 1.00 97.94 77 ALA A O 1
ATOM 614 N N . VAL A 1 78 ? 5.754 4.844 -1.248 1.00 97.81 78 VAL A N 1
ATOM 615 C CA . VAL A 1 78 ? 5.388 4.550 -2.640 1.00 97.81 78 VAL A CA 1
ATOM 616 C C . VAL A 1 78 ? 5.274 5.841 -3.443 1.00 97.81 78 VAL A C 1
ATOM 618 O O . VAL A 1 78 ? 5.875 5.937 -4.505 1.00 97.81 78 VAL A O 1
ATOM 621 N N . GLY A 1 79 ? 4.568 6.855 -2.940 1.00 96.56 79 GLY A N 1
ATOM 622 C CA . GLY A 1 79 ? 4.376 8.121 -3.656 1.00 96.56 79 GLY A CA 1
ATOM 623 C C . GLY A 1 79 ? 5.671 8.874 -3.992 1.00 96.56 79 GLY A C 1
ATOM 624 O O . GLY A 1 79 ? 5.691 9.629 -4.958 1.00 96.56 79 GLY A O 1
ATOM 625 N N . LYS A 1 80 ? 6.755 8.657 -3.237 1.00 97.00 80 LYS A N 1
ATOM 626 C CA . LYS A 1 80 ? 8.067 9.277 -3.486 1.00 97.00 80 LYS A CA 1
ATOM 627 C C . LYS A 1 80 ? 8.889 8.597 -4.574 1.00 97.00 80 LYS A C 1
ATOM 629 O O . LYS A 1 80 ? 9.838 9.202 -5.056 1.00 97.00 80 LYS A O 1
ATOM 634 N N . VAL A 1 81 ? 8.544 7.372 -4.978 1.00 95.94 81 VAL A N 1
ATOM 635 C CA . VAL A 1 81 ? 9.358 6.597 -5.931 1.00 95.94 81 VAL A CA 1
ATOM 636 C C . VAL A 1 81 ? 9.546 7.347 -7.245 1.00 95.94 81 VAL A C 1
ATOM 638 O O . VAL A 1 81 ? 10.662 7.410 -7.747 1.00 95.94 81 VAL A O 1
ATOM 641 N N . GLU A 1 82 ? 8.483 7.936 -7.795 1.00 92.19 82 GLU A N 1
ATOM 642 C CA . GLU A 1 82 ? 8.584 8.703 -9.042 1.00 92.19 82 GL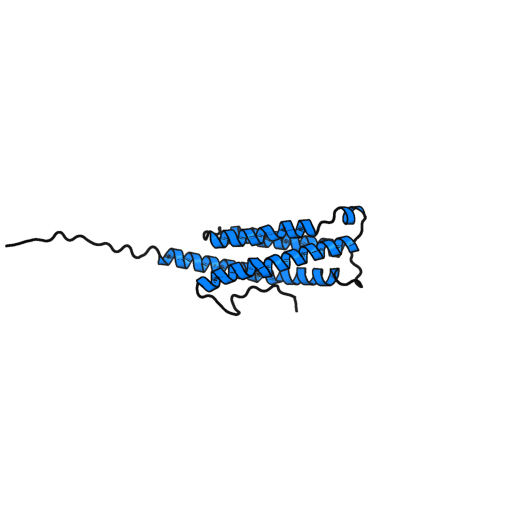U A CA 1
ATOM 643 C C . GLU A 1 82 ? 9.523 9.910 -8.893 1.00 92.19 82 GLU A C 1
ATOM 645 O O . GLU A 1 82 ? 10.364 10.135 -9.757 1.00 92.19 82 GLU A O 1
ATOM 650 N N . GLU A 1 83 ? 9.447 10.646 -7.782 1.00 91.50 83 GLU A N 1
ATOM 651 C CA . GLU A 1 83 ? 10.329 11.790 -7.515 1.00 91.50 83 GLU A CA 1
ATOM 652 C C . GLU A 1 83 ? 11.794 11.362 -7.329 1.00 91.50 83 GLU A C 1
ATOM 654 O O . GLU A 1 83 ? 12.694 11.955 -7.923 1.00 91.50 83 GLU A O 1
ATOM 659 N N . GLU A 1 84 ? 12.044 10.312 -6.544 1.00 92.00 84 GLU A N 1
ATOM 660 C CA . GLU A 1 84 ? 13.391 9.811 -6.238 1.00 92.00 84 GLU A CA 1
ATOM 661 C C . GLU A 1 84 ? 14.119 9.251 -7.467 1.00 92.00 84 GLU A C 1
ATOM 663 O O . GLU A 1 84 ? 15.351 9.265 -7.518 1.00 92.00 84 GLU A O 1
ATOM 668 N N . LEU A 1 85 ? 13.368 8.785 -8.467 1.00 91.00 85 LEU A N 1
ATOM 669 C CA . LEU A 1 85 ? 13.905 8.336 -9.752 1.00 91.00 85 LEU A CA 1
ATOM 670 C C . LEU A 1 85 ? 14.092 9.478 -10.763 1.00 91.00 85 LEU A C 1
ATOM 672 O O . LEU A 1 85 ? 14.649 9.251 -11.834 1.00 91.00 85 LEU A O 1
ATOM 676 N N . GLY A 1 86 ? 13.695 10.708 -10.418 1.00 89.94 86 GLY A N 1
ATOM 677 C CA . GLY A 1 86 ? 13.749 11.858 -11.322 1.00 89.94 86 GLY A CA 1
ATOM 678 C C . GLY A 1 86 ? 12.613 11.891 -12.349 1.00 89.94 86 GLY A C 1
ATOM 679 O O . GLY A 1 86 ? 12.730 12.591 -13.352 1.00 89.94 86 GLY A O 1
ATOM 680 N N . GLY A 1 87 ? 11.523 11.167 -12.090 1.00 89.44 87 GLY A N 1
ATOM 681 C CA . GLY A 1 87 ? 10.406 10.936 -13.000 1.00 89.44 87 GLY A CA 1
ATOM 682 C C . GLY A 1 87 ? 10.336 9.486 -13.483 1.00 89.44 87 GLY A C 1
ATOM 683 O O . GLY A 1 87 ? 11.270 8.707 -13.307 1.00 89.44 87 GLY A O 1
ATOM 684 N N . LEU A 1 88 ? 9.198 9.130 -14.086 1.00 91.25 88 LEU A N 1
ATOM 685 C CA . LEU A 1 88 ? 9.035 7.894 -14.852 1.00 91.25 88 LEU A CA 1
ATOM 686 C C . LEU A 1 88 ? 8.744 8.252 -16.309 1.00 91.25 88 LEU A C 1
ATOM 688 O O . LEU A 1 88 ? 7.647 8.725 -16.619 1.00 91.25 88 LEU A O 1
ATOM 692 N N . GLU A 1 89 ? 9.707 8.045 -17.195 1.00 90.19 89 GLU A N 1
ATOM 693 C CA . GLU A 1 89 ? 9.617 8.361 -18.620 1.00 90.19 89 GLU A CA 1
ATOM 694 C C . GLU A 1 89 ? 8.767 7.324 -19.363 1.00 90.19 89 GLU A C 1
ATOM 696 O O . GLU A 1 89 ? 7.888 7.697 -20.155 1.00 90.19 89 GLU A O 1
ATOM 701 N N . ASP A 1 90 ? 8.938 6.028 -19.060 1.00 90.75 90 ASP A N 1
ATOM 702 C CA . ASP A 1 90 ? 8.101 4.982 -19.643 1.00 90.75 90 ASP A CA 1
ATOM 703 C C . ASP A 1 90 ? 6.634 5.138 -19.211 1.00 90.75 90 ASP A C 1
ATOM 705 O O . ASP A 1 90 ? 6.253 5.013 -18.044 1.00 90.75 90 ASP A O 1
ATOM 709 N N . ALA A 1 91 ? 5.766 5.395 -20.192 1.00 91.38 91 ALA A N 1
ATOM 710 C CA . ALA A 1 91 ? 4.352 5.650 -19.946 1.00 91.38 91 ALA A CA 1
ATOM 711 C C . ALA A 1 91 ? 3.618 4.442 -19.343 1.00 91.38 91 ALA A C 1
ATOM 713 O O . ALA A 1 91 ? 2.652 4.625 -18.595 1.00 91.38 91 ALA A O 1
ATOM 714 N N . THR A 1 92 ? 4.053 3.220 -19.661 1.00 92.75 92 THR A N 1
ATOM 715 C CA . THR A 1 92 ? 3.448 1.998 -19.123 1.00 92.75 92 THR A CA 1
ATOM 716 C C . THR A 1 92 ? 3.837 1.832 -17.662 1.00 92.75 92 THR A C 1
ATOM 718 O O . THR A 1 92 ? 2.966 1.607 -16.823 1.00 92.75 92 THR A O 1
ATOM 721 N N . LEU A 1 93 ? 5.116 2.023 -17.339 1.00 94.69 93 LEU A N 1
ATOM 722 C CA . LEU A 1 93 ? 5.632 1.991 -15.977 1.00 94.69 93 LEU A CA 1
ATOM 723 C C . LEU A 1 93 ? 4.991 3.074 -15.108 1.00 94.69 93 LEU A C 1
ATOM 725 O O . LEU A 1 93 ? 4.498 2.774 -14.022 1.00 94.69 93 LEU A O 1
ATOM 729 N N . ARG A 1 94 ? 4.891 4.308 -15.616 1.00 95.69 94 ARG A N 1
ATOM 730 C CA . ARG A 1 94 ? 4.202 5.414 -14.936 1.00 95.69 94 ARG A CA 1
ATOM 731 C C . ARG A 1 94 ? 2.727 5.101 -14.678 1.00 95.69 94 ARG A C 1
ATOM 733 O O . ARG A 1 94 ? 2.206 5.384 -13.599 1.00 95.69 94 ARG A O 1
ATOM 740 N N . HIS A 1 95 ? 2.036 4.467 -15.629 1.00 94.44 95 HIS A N 1
ATOM 741 C CA . HIS A 1 95 ? 0.656 4.026 -15.415 1.00 94.44 95 HIS A CA 1
ATOM 742 C C . HIS A 1 95 ? 0.550 2.947 -14.327 1.00 94.44 95 HIS A C 1
ATOM 744 O O . HIS A 1 95 ? -0.323 3.041 -13.458 1.00 94.44 95 HIS A O 1
ATOM 750 N N . THR A 1 96 ? 1.443 1.955 -14.350 1.00 94.44 96 THR A N 1
ATOM 751 C CA . THR A 1 96 ? 1.535 0.905 -13.325 1.00 94.44 96 THR A CA 1
ATOM 752 C C . THR A 1 96 ? 1.824 1.498 -11.948 1.00 94.44 96 THR A C 1
ATOM 754 O O . THR A 1 96 ? 1.153 1.149 -10.977 1.00 94.44 96 THR A O 1
ATOM 757 N N . HIS A 1 97 ? 2.728 2.474 -11.859 1.00 97.06 97 HIS A N 1
ATOM 758 C CA . HIS A 1 97 ? 2.982 3.199 -10.621 1.00 97.06 97 HIS A CA 1
ATOM 759 C C . HIS A 1 97 ? 1.734 3.933 -10.117 1.00 97.06 97 HIS A C 1
ATOM 761 O O . HIS A 1 97 ? 1.392 3.845 -8.938 1.00 97.06 97 HIS A O 1
ATOM 767 N N . GLY A 1 98 ? 0.974 4.560 -11.017 1.00 96.06 98 GLY A N 1
ATOM 768 C CA . GLY A 1 98 ? -0.312 5.165 -10.678 1.00 96.06 98 GLY A CA 1
ATOM 769 C C . GLY A 1 98 ? -1.338 4.165 -10.125 1.00 96.06 98 GLY A C 1
ATOM 770 O O . GLY A 1 98 ? -2.139 4.531 -9.266 1.00 96.06 98 GLY A O 1
ATOM 771 N N . LEU A 1 99 ? -1.336 2.903 -10.576 1.00 93.94 99 LEU A N 1
ATOM 772 C CA . LEU A 1 99 ? -2.162 1.847 -9.968 1.00 93.94 99 LEU A CA 1
ATOM 773 C C . LEU A 1 99 ? -1.711 1.538 -8.539 1.00 93.94 99 LEU A C 1
ATOM 775 O O . LEU A 1 99 ? -2.562 1.390 -7.664 1.00 93.94 99 LEU A O 1
ATOM 779 N N . PHE A 1 100 ? -0.399 1.493 -8.307 1.00 96.62 100 PHE A N 1
ATOM 780 C CA . PHE A 1 100 ? 0.172 1.266 -6.984 1.00 96.62 100 PHE A CA 1
ATOM 781 C C . PHE A 1 100 ? -0.242 2.377 -6.007 1.00 96.62 100 PHE A C 1
ATOM 783 O O . PHE A 1 100 ? -0.839 2.100 -4.970 1.00 96.62 100 PHE A O 1
ATOM 790 N N . VAL A 1 101 ? -0.034 3.643 -6.375 1.00 97.94 101 VAL A N 1
ATOM 791 C CA . VAL A 1 101 ? -0.391 4.799 -5.535 1.00 97.94 101 VAL A CA 1
ATOM 792 C C . VAL A 1 101 ? -1.891 4.825 -5.212 1.00 97.94 101 VAL A C 1
ATOM 794 O O . VAL A 1 101 ? -2.279 5.058 -4.067 1.00 97.94 101 VAL A O 1
ATOM 797 N N . ARG A 1 102 ? -2.759 4.541 -6.193 1.00 96.56 102 ARG A N 1
ATOM 798 C CA . ARG A 1 102 ? -4.223 4.562 -6.000 1.00 96.56 102 ARG A CA 1
ATOM 799 C C . ARG A 1 102 ? -4.751 3.479 -5.058 1.00 96.56 102 ARG A C 1
ATOM 801 O O . ARG A 1 102 ? -5.846 3.646 -4.528 1.00 96.56 102 ARG A O 1
ATOM 808 N N . ALA A 1 103 ? -3.998 2.407 -4.815 1.00 97.00 103 ALA A N 1
ATOM 809 C CA . ALA A 1 103 ? -4.422 1.350 -3.900 1.00 97.00 103 ALA A CA 1
ATOM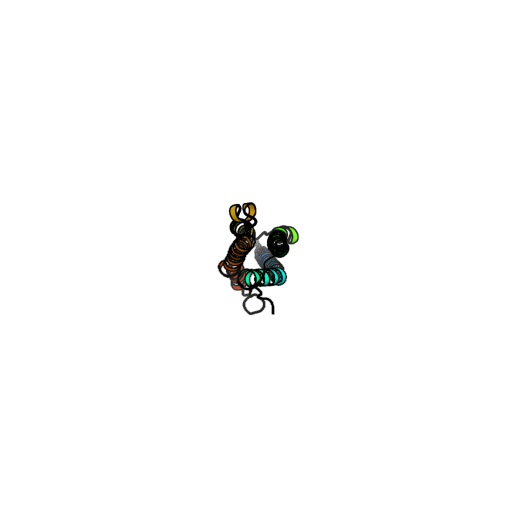 810 C C . ALA A 1 103 ? -4.536 1.839 -2.441 1.00 97.00 103 ALA A C 1
ATOM 812 O O . ALA A 1 103 ? -5.352 1.322 -1.675 1.00 97.00 103 ALA A O 1
ATOM 813 N N . PHE A 1 104 ? -3.750 2.849 -2.056 1.00 98.25 104 PHE A N 1
ATOM 814 C CA . PHE A 1 104 ? -3.668 3.317 -0.672 1.00 98.25 104 PHE A CA 1
ATOM 815 C C . PHE A 1 104 ? -4.889 4.124 -0.212 1.00 98.25 104 PHE A C 1
ATOM 817 O O . PHE A 1 104 ? -5.438 3.780 0.836 1.00 98.25 104 PHE A O 1
ATOM 824 N N . PRO A 1 105 ? -5.384 5.134 -0.959 1.00 97.88 105 PRO A N 1
ATOM 825 C CA . PRO A 1 105 ? -6.625 5.816 -0.596 1.00 97.88 105 PRO A CA 1
ATOM 826 C C . PRO A 1 105 ? -7.821 4.866 -0.454 1.00 97.88 105 PRO A C 1
ATOM 828 O O . PRO A 1 105 ? -8.576 4.995 0.506 1.00 97.88 105 PRO A O 1
ATOM 831 N N . GLU A 1 106 ? -7.958 3.876 -1.347 1.00 96.06 106 GLU A N 1
ATOM 832 C CA . GLU A 1 106 ? -9.021 2.860 -1.253 1.00 96.06 106 GLU A CA 1
ATOM 833 C C . GLU A 1 106 ? -8.906 2.038 0.039 1.00 96.06 106 GLU A C 1
ATOM 835 O O . GLU A 1 106 ? -9.889 1.832 0.754 1.00 96.06 106 GLU A O 1
ATOM 840 N N . ALA A 1 107 ? -7.696 1.572 0.366 1.00 97.75 107 ALA A N 1
ATOM 841 C CA . ALA A 1 107 ? -7.444 0.832 1.598 1.00 97.75 107 ALA A CA 1
ATOM 842 C C . ALA A 1 107 ? -7.733 1.683 2.844 1.00 97.75 107 ALA A C 1
ATOM 844 O O . ALA A 1 107 ? -8.331 1.193 3.804 1.00 97.75 107 ALA A O 1
ATOM 845 N N . ARG A 1 108 ? -7.354 2.966 2.811 1.00 98.06 108 ARG A N 1
ATOM 846 C CA . ARG A 1 108 ? -7.574 3.913 3.906 1.00 98.06 108 ARG A CA 1
ATOM 847 C C . ARG A 1 108 ? -9.051 4.214 4.126 1.00 98.06 108 ARG A C 1
ATOM 849 O O . ARG A 1 108 ? -9.485 4.304 5.271 1.00 98.06 108 ARG A O 1
ATOM 856 N N . GLU A 1 109 ? -9.823 4.356 3.054 1.00 97.50 109 GLU A N 1
ATOM 857 C CA . GLU A 1 109 ? -11.267 4.565 3.135 1.00 97.50 109 GLU A CA 1
ATOM 858 C C . GLU A 1 109 ? -11.960 3.375 3.807 1.00 97.50 109 GLU A C 1
ATOM 860 O O . GLU A 1 109 ? -12.737 3.562 4.741 1.00 97.50 109 GLU A O 1
ATOM 865 N N . LEU A 1 110 ? -11.612 2.150 3.402 1.00 97.12 110 LEU A N 1
ATOM 866 C CA . LEU A 1 110 ? -12.140 0.925 4.011 1.00 97.12 110 LEU A CA 1
ATOM 867 C C . LEU A 1 110 ? -11.735 0.767 5.481 1.00 97.12 110 LEU A C 1
ATOM 869 O O . LEU A 1 110 ? -12.510 0.243 6.280 1.00 97.12 110 LEU A O 1
ATOM 873 N N . ALA A 1 111 ? -10.539 1.234 5.841 1.00 96.75 111 ALA A N 1
ATOM 874 C CA . ALA A 1 111 ? -10.052 1.225 7.215 1.00 96.75 111 ALA A CA 1
ATOM 875 C C . ALA A 1 111 ? -10.786 2.222 8.134 1.00 96.75 111 ALA A C 1
ATOM 877 O O . ALA A 1 111 ? -10.703 2.104 9.357 1.00 96.75 111 ALA A O 1
ATOM 878 N N . ASN A 1 112 ? -11.516 3.189 7.570 1.00 95.56 112 ASN A N 1
ATOM 879 C CA . ASN A 1 112 ? -12.132 4.289 8.303 1.00 95.56 112 ASN A CA 1
ATOM 880 C C . ASN A 1 112 ? -13.633 4.065 8.568 1.00 95.56 112 ASN A C 1
ATOM 882 O O . ASN A 1 112 ? -14.500 4.624 7.891 1.00 95.56 112 ASN A O 1
ATOM 886 N N . ASP A 1 113 ? -13.962 3.294 9.606 1.00 95.62 113 ASP A N 1
ATOM 887 C CA . ASP A 1 113 ? -15.346 3.167 10.082 1.00 95.62 113 ASP A CA 1
ATOM 888 C C . ASP A 1 113 ? -15.705 4.316 11.035 1.00 95.62 113 ASP A C 1
ATOM 890 O O . ASP A 1 113 ? -15.545 4.225 12.255 1.00 95.62 113 ASP A O 1
ATOM 894 N N . LYS A 1 114 ? -16.234 5.404 10.458 1.00 95.56 114 LYS A N 1
ATOM 895 C CA . LYS A 1 114 ? -16.643 6.614 11.194 1.00 95.56 114 LYS A CA 1
ATOM 896 C C . LYS A 1 114 ? -17.558 6.310 12.379 1.00 95.56 114 LYS A C 1
ATOM 898 O O . LYS A 1 114 ? -17.363 6.856 13.458 1.00 95.56 114 LYS A O 1
ATOM 903 N N . LYS A 1 115 ? -18.512 5.392 12.205 1.00 96.44 115 LYS A N 1
ATOM 904 C CA . LYS A 1 115 ? -19.456 5.024 13.264 1.00 96.44 115 LYS A CA 1
ATOM 905 C C . LYS A 1 115 ? -18.744 4.293 14.402 1.00 96.44 115 LYS A C 1
ATOM 907 O O . LYS A 1 115 ? -18.987 4.583 15.566 1.00 96.44 115 LYS A O 1
ATOM 912 N N . ALA A 1 116 ? -17.849 3.359 14.081 1.00 95.19 116 ALA A N 1
ATOM 913 C CA . ALA A 1 116 ? -17.072 2.651 15.097 1.00 95.19 116 ALA A CA 1
ATOM 914 C C . ALA A 1 116 ? -16.115 3.578 15.865 1.00 95.19 116 ALA A C 1
ATOM 916 O O . ALA A 1 116 ? -15.849 3.334 17.044 1.00 95.19 116 ALA A O 1
ATOM 917 N N . ILE A 1 117 ? -15.605 4.624 15.207 1.00 95.31 117 ILE A N 1
ATOM 918 C CA . ILE A 1 117 ? -14.796 5.680 15.829 1.00 95.31 117 ILE A CA 1
ATOM 919 C C . ILE A 1 117 ? -15.646 6.498 16.805 1.00 95.31 117 ILE A C 1
ATOM 921 O O . ILE A 1 117 ? -15.271 6.626 17.967 1.00 95.31 117 ILE A O 1
ATOM 925 N N . GLU A 1 118 ? -16.810 6.982 16.368 1.00 96.44 118 GLU A N 1
ATOM 926 C CA . GLU A 1 118 ? -17.752 7.747 17.201 1.00 96.44 118 GLU A CA 1
ATOM 927 C C . GLU A 1 118 ? -18.221 6.960 18.437 1.00 96.44 118 GLU A C 1
ATOM 929 O O . GLU A 1 118 ? -18.339 7.515 19.527 1.00 96.44 118 GLU A O 1
ATOM 934 N N . GLU A 1 119 ? -18.445 5.654 18.286 1.00 96.19 119 GLU A N 1
ATOM 935 C CA . GLU A 1 119 ? -18.868 4.752 19.364 1.00 96.19 119 GLU A CA 1
ATOM 936 C C . GLU A 1 119 ? -17.708 4.296 20.275 1.00 96.19 119 GLU A C 1
ATOM 938 O O . GLU A 1 119 ? -17.947 3.605 21.266 1.00 96.19 119 GLU A O 1
ATOM 943 N N . GLY A 1 120 ? -16.450 4.613 19.940 1.00 95.06 120 GLY A N 1
ATOM 944 C CA . GLY A 1 120 ? -15.272 4.112 20.661 1.00 95.06 120 GLY A CA 1
ATOM 945 C C . GLY A 1 120 ? -15.091 2.588 20.576 1.00 95.06 120 GLY A C 1
ATOM 946 O O . GLY A 1 120 ? -14.431 1.981 21.420 1.00 95.06 120 GLY A O 1
ATOM 947 N N . ASN A 1 121 ? -15.686 1.939 19.570 1.00 96.44 121 ASN A N 1
ATOM 948 C CA . ASN A 1 121 ? -15.675 0.488 19.415 1.00 96.44 121 ASN A CA 1
ATOM 949 C C . ASN A 1 121 ? -14.376 0.006 18.750 1.00 96.44 121 ASN A C 1
ATOM 951 O O . ASN A 1 121 ? -14.320 -0.213 17.537 1.00 96.44 121 ASN A O 1
ATOM 955 N N . LEU A 1 122 ? -13.338 -0.196 19.564 1.00 96.50 122 LEU A N 1
ATOM 956 C CA . LEU A 1 122 ? -12.002 -0.580 19.096 1.00 96.50 122 LEU A CA 1
ATOM 957 C C . LEU A 1 122 ? -11.994 -1.892 18.304 1.00 96.50 122 LEU A C 1
ATOM 959 O O . LEU A 1 122 ? -11.303 -1.997 17.296 1.00 96.50 122 LEU A O 1
ATOM 963 N N . LYS A 1 123 ? -12.803 -2.882 18.705 1.00 95.12 123 LYS A N 1
ATOM 964 C CA . LYS A 1 123 ? -12.875 -4.175 18.008 1.00 95.12 123 LYS A CA 1
ATOM 965 C C . LYS A 1 123 ? -13.411 -4.017 16.586 1.00 95.12 123 LYS A C 1
ATOM 967 O O . LYS A 1 123 ? -12.890 -4.618 15.652 1.00 95.12 123 LYS A O 1
ATOM 972 N N . ARG A 1 124 ? -14.448 -3.197 16.408 1.00 95.69 124 ARG A N 1
ATOM 973 C CA . ARG A 1 124 ? -15.018 -2.920 15.085 1.00 95.69 124 ARG A CA 1
ATOM 974 C C . ARG A 1 124 ? -14.082 -2.070 14.223 1.00 95.69 124 ARG A C 1
ATOM 976 O O . ARG A 1 124 ? -13.979 -2.318 13.022 1.00 95.69 124 ARG A O 1
ATOM 983 N N . GLN A 1 125 ? -13.371 -1.120 14.829 1.00 97.62 125 GLN A N 1
ATOM 984 C CA . GLN A 1 125 ? -12.323 -0.366 14.136 1.00 97.62 125 GLN A CA 1
ATOM 985 C C . GLN A 1 125 ? -11.212 -1.304 13.643 1.00 97.62 125 GLN A C 1
ATOM 987 O O . GLN A 1 125 ? -10.897 -1.279 12.460 1.00 97.62 125 GLN A O 1
ATOM 992 N N . ALA A 1 126 ? -10.712 -2.209 14.492 1.00 97.50 126 ALA A N 1
ATOM 993 C CA . ALA A 1 126 ? -9.693 -3.201 14.131 1.00 97.50 126 ALA A CA 1
ATOM 994 C C . ALA A 1 126 ? -10.092 -4.032 12.903 1.00 97.50 126 ALA A C 1
ATOM 996 O O . ALA A 1 126 ? -9.322 -4.181 11.960 1.00 97.50 126 ALA A O 1
ATOM 997 N N . GLN A 1 127 ? -11.337 -4.515 12.885 1.00 96.38 127 GLN A N 1
ATOM 998 C CA . GLN A 1 127 ? -11.884 -5.288 11.769 1.00 96.38 127 GLN A CA 1
ATOM 999 C C . GLN A 1 127 ? -11.972 -4.472 10.475 1.00 96.38 127 GLN A C 1
ATOM 1001 O O . GLN A 1 127 ? -11.675 -4.984 9.397 1.00 96.38 127 GLN A O 1
ATOM 1006 N N . SER A 1 128 ? -12.337 -3.194 10.573 1.00 97.62 128 SER A N 1
ATOM 1007 C CA . SER A 1 128 ? -12.390 -2.291 9.417 1.00 97.62 128 SER A CA 1
ATOM 1008 C C . SER A 1 128 ? -10.990 -2.030 8.863 1.00 97.62 128 SER A C 1
ATOM 1010 O O . SER A 1 128 ? -10.767 -2.160 7.659 1.00 97.62 128 SER A O 1
ATOM 1012 N N . ILE A 1 129 ? -10.013 -1.780 9.741 1.00 98.12 129 ILE A N 1
ATOM 1013 C CA . ILE A 1 129 ? -8.604 -1.649 9.353 1.00 98.12 129 ILE A CA 1
ATOM 1014 C C . ILE A 1 129 ? -8.119 -2.931 8.670 1.00 98.12 129 ILE A C 1
ATOM 1016 O O . ILE A 1 129 ? -7.591 -2.859 7.564 1.00 98.12 129 ILE A O 1
ATOM 1020 N N . ALA A 1 130 ? -8.368 -4.107 9.251 1.00 97.62 130 ALA A N 1
ATOM 1021 C CA . ALA A 1 130 ? -7.995 -5.387 8.647 1.00 97.62 130 ALA A CA 1
ATOM 1022 C C . ALA A 1 130 ? -8.606 -5.577 7.246 1.00 97.62 130 ALA A C 1
ATOM 1024 O O . ALA A 1 130 ? -7.931 -6.062 6.339 1.00 97.62 130 ALA A O 1
ATOM 1025 N N . ILE A 1 131 ? -9.856 -5.150 7.024 1.00 97.94 131 ILE A N 1
ATOM 1026 C CA . ILE A 1 131 ? -10.486 -5.159 5.693 1.00 97.94 131 ILE A CA 1
ATOM 1027 C C . ILE A 1 131 ? -9.716 -4.268 4.711 1.00 97.94 131 ILE A C 1
ATOM 1029 O O . ILE A 1 131 ? -9.429 -4.717 3.596 1.00 97.94 131 ILE A O 1
ATOM 1033 N N . GLY A 1 132 ? -9.366 -3.044 5.114 1.00 98.25 132 GLY A N 1
ATOM 1034 C CA . GLY A 1 132 ? -8.565 -2.123 4.305 1.00 98.25 132 GLY A CA 1
ATOM 1035 C C . GLY A 1 132 ? -7.191 -2.695 3.955 1.00 98.25 132 GLY A C 1
ATOM 1036 O O . GLY A 1 132 ? -6.824 -2.753 2.782 1.00 98.25 132 GLY A O 1
ATOM 1037 N N . LEU A 1 133 ? -6.472 -3.227 4.945 1.00 98.25 133 LEU A N 1
ATOM 1038 C CA . LEU A 1 133 ? -5.152 -3.838 4.757 1.00 98.25 133 LEU A CA 1
ATOM 1039 C C . LEU A 1 133 ? -5.211 -5.089 3.860 1.00 98.25 133 LEU A C 1
ATOM 1041 O O . LEU A 1 133 ? -4.411 -5.233 2.937 1.00 98.25 133 LEU A O 1
ATOM 1045 N N . ARG A 1 134 ? -6.213 -5.963 4.040 1.00 97.69 134 ARG A N 1
ATOM 1046 C CA . ARG A 1 134 ? -6.444 -7.125 3.158 1.00 97.69 134 ARG A CA 1
ATOM 1047 C C . ARG A 1 134 ? -6.839 -6.716 1.740 1.00 97.69 134 ARG A C 1
ATOM 1049 O O . ARG A 1 134 ? -6.594 -7.456 0.785 1.00 97.69 134 ARG A O 1
ATOM 1056 N N . ARG A 1 135 ? -7.512 -5.576 1.568 1.00 97.31 135 ARG A N 1
ATOM 1057 C CA . ARG A 1 135 ? -7.788 -5.023 0.238 1.00 97.31 135 ARG A CA 1
ATOM 1058 C C . ARG A 1 135 ? -6.499 -4.536 -0.417 1.00 97.31 135 ARG A C 1
ATOM 1060 O O . ARG A 1 135 ? -6.290 -4.899 -1.570 1.00 97.31 135 ARG A O 1
ATOM 1067 N N . LEU A 1 136 ? -5.659 -3.789 0.303 1.00 98.19 136 LEU A N 1
ATOM 1068 C CA . LEU A 1 136 ? -4.355 -3.346 -0.194 1.00 98.19 136 LEU A CA 1
ATOM 1069 C C . LEU A 1 136 ? -3.532 -4.540 -0.674 1.00 98.19 136 LEU A C 1
ATOM 1071 O O . LEU A 1 136 ? -3.158 -4.575 -1.841 1.00 98.19 136 LEU A O 1
ATOM 1075 N N . ARG A 1 137 ? -3.349 -5.546 0.192 1.00 97.50 137 ARG A N 1
ATOM 1076 C CA . ARG A 1 137 ? -2.612 -6.771 -0.133 1.00 97.50 137 ARG A CA 1
ATOM 1077 C C . ARG A 1 137 ? -3.084 -7.394 -1.444 1.00 97.50 137 ARG A C 1
ATOM 1079 O O . ARG A 1 137 ? -2.293 -7.525 -2.367 1.00 97.50 137 ARG A O 1
ATOM 1086 N N . ARG A 1 138 ? -4.385 -7.684 -1.561 1.00 96.88 138 ARG A N 1
ATOM 1087 C CA . ARG A 1 138 ? -4.959 -8.269 -2.785 1.00 96.88 138 ARG A CA 1
ATOM 1088 C C . ARG A 1 138 ? -4.714 -7.412 -4.020 1.00 96.88 138 ARG A C 1
ATOM 1090 O O . ARG A 1 138 ? -4.416 -7.938 -5.077 1.00 96.88 138 ARG A O 1
ATOM 1097 N N . VAL A 1 139 ? -4.842 -6.089 -3.918 1.00 96.31 139 VAL A N 1
ATOM 1098 C CA . VAL A 1 139 ? -4.573 -5.209 -5.066 1.00 96.31 139 VAL A CA 1
ATOM 1099 C C . VAL A 1 139 ? -3.101 -5.275 -5.475 1.00 96.31 139 VAL A C 1
ATOM 1101 O O . VAL A 1 139 ? -2.815 -5.276 -6.672 1.00 96.31 139 VAL A O 1
ATOM 1104 N N . LEU A 1 140 ? -2.173 -5.353 -4.519 1.00 96.69 140 LEU A N 1
ATOM 1105 C CA . LEU A 1 140 ? -0.756 -5.475 -4.846 1.00 96.69 140 LEU A CA 1
ATOM 1106 C C . LEU A 1 140 ? -0.438 -6.838 -5.472 1.00 96.69 140 LEU A C 1
ATOM 1108 O O . LEU A 1 140 ? 0.100 -6.864 -6.577 1.00 96.69 140 LEU A O 1
ATOM 1112 N N . GLU A 1 141 ? -0.854 -7.929 -4.826 1.00 95.94 141 GLU A N 1
ATOM 1113 C CA . GLU A 1 141 ? -0.616 -9.310 -5.272 1.00 95.94 141 GLU A CA 1
ATOM 1114 C C . GLU A 1 141 ? -1.296 -9.629 -6.612 1.00 95.94 141 GLU A C 1
ATOM 1116 O O . GLU A 1 141 ? -0.675 -10.202 -7.498 1.00 95.94 141 GLU A O 1
ATOM 1121 N N . ASP A 1 142 ? -2.556 -9.227 -6.800 1.00 95.56 142 ASP A N 1
ATOM 1122 C CA . ASP A 1 142 ? -3.340 -9.642 -7.972 1.00 95.56 142 ASP A CA 1
ATOM 1123 C C . ASP A 1 142 ? -3.154 -8.710 -9.178 1.00 95.56 142 ASP A C 1
ATOM 1125 O O . ASP A 1 142 ? -3.579 -9.037 -10.291 1.00 95.56 142 ASP A O 1
ATOM 1129 N N . ARG A 1 143 ? -2.624 -7.495 -8.972 1.00 93.75 143 ARG A N 1
ATOM 1130 C CA . ARG A 1 143 ? -2.583 -6.468 -10.027 1.00 93.75 143 ARG A CA 1
ATOM 1131 C C . ARG A 1 143 ? -1.255 -5.754 -10.155 1.00 93.75 143 ARG A C 1
ATOM 1133 O O . ARG A 1 143 ? -0.751 -5.664 -11.272 1.00 93.75 143 ARG A O 1
ATOM 1140 N N . VAL A 1 144 ? -0.714 -5.197 -9.075 1.00 95.19 144 VAL A N 1
ATOM 1141 C CA . VAL A 1 144 ? 0.479 -4.340 -9.172 1.00 95.19 144 VAL A CA 1
ATOM 1142 C C . VAL A 1 144 ? 1.724 -5.174 -9.452 1.00 95.19 144 VAL A C 1
ATOM 1144 O O . VAL A 1 144 ? 2.392 -4.919 -10.454 1.00 95.19 144 VAL A O 1
ATOM 1147 N N . TYR A 1 145 ? 2.006 -6.181 -8.624 1.00 95.44 145 TYR A N 1
ATOM 1148 C CA . TYR A 1 145 ? 3.185 -7.037 -8.773 1.00 95.44 145 TYR A CA 1
ATOM 1149 C C . TYR A 1 145 ? 3.199 -7.765 -10.124 1.00 95.44 145 TYR A C 1
ATOM 1151 O O . TYR A 1 145 ? 4.157 -7.550 -10.871 1.00 95.44 145 TYR A O 1
ATOM 1159 N N . PRO A 1 146 ? 2.107 -8.429 -10.564 1.00 95.25 146 PRO A N 1
ATOM 1160 C CA . PRO A 1 146 ? 2.088 -9.078 -11.874 1.00 95.25 146 PRO A CA 1
ATOM 1161 C C . PRO A 1 146 ? 2.255 -8.099 -13.042 1.00 95.25 146 PRO A C 1
ATOM 1163 O O . PRO A 1 146 ? 2.787 -8.461 -14.088 1.00 95.25 146 PRO A O 1
ATOM 1166 N N . SER A 1 147 ? 1.810 -6.844 -12.897 1.00 95.31 147 SER A N 1
ATOM 1167 C CA . SER A 1 147 ? 2.004 -5.832 -13.944 1.00 95.31 147 SER A CA 1
ATOM 1168 C C . SER A 1 147 ? 3.471 -5.430 -14.080 1.00 95.31 147 SER A C 1
ATOM 1170 O O . SER A 1 147 ? 3.933 -5.230 -15.200 1.00 95.31 147 SER A O 1
ATOM 1172 N N . ILE A 1 148 ? 4.206 -5.315 -12.971 1.00 95.69 148 ILE A N 1
ATOM 1173 C CA . ILE A 1 148 ? 5.644 -5.002 -12.980 1.00 95.69 148 ILE A CA 1
ATOM 1174 C C . ILE A 1 148 ? 6.438 -6.198 -13.514 1.00 95.69 148 ILE A C 1
ATOM 1176 O O . ILE A 1 148 ? 7.283 -6.030 -14.392 1.00 95.69 148 ILE A O 1
ATOM 1180 N N . GLU A 1 149 ? 6.123 -7.405 -13.050 1.00 94.75 149 GLU A N 1
ATOM 1181 C CA . GLU A 1 149 ? 6.738 -8.654 -13.515 1.00 94.75 149 GLU A CA 1
ATOM 1182 C C . GLU A 1 149 ? 6.511 -8.879 -15.011 1.00 94.75 149 GLU A C 1
ATOM 1184 O O . GLU A 1 149 ? 7.435 -9.248 -15.729 1.00 94.75 149 GLU A O 1
ATOM 1189 N N . LEU A 1 150 ? 5.319 -8.565 -15.531 1.00 94.75 150 LEU A N 1
ATOM 1190 C CA . LEU A 1 150 ? 5.048 -8.633 -16.967 1.00 94.75 150 LEU A CA 1
ATOM 1191 C C . LEU A 1 150 ? 5.915 -7.653 -17.769 1.00 94.75 150 LEU A C 1
ATOM 1193 O O . LEU A 1 150 ? 6.326 -7.976 -18.885 1.00 94.75 150 LEU A O 1
ATOM 1197 N N . LEU A 1 151 ? 6.180 -6.454 -17.237 1.00 94.62 151 LEU A N 1
ATOM 1198 C CA . LEU A 1 151 ? 7.106 -5.515 -17.875 1.00 94.62 151 LEU A CA 1
ATOM 1199 C C . LEU A 1 151 ? 8.527 -6.081 -17.879 1.00 94.62 151 LEU A C 1
ATOM 1201 O O . LEU A 1 151 ? 9.192 -6.006 -18.904 1.00 94.62 151 LEU A O 1
ATOM 1205 N N . LEU A 1 152 ? 8.969 -6.699 -16.783 1.00 95.75 152 LEU A N 1
ATOM 1206 C CA . LEU A 1 152 ? 10.288 -7.330 -16.678 1.00 95.75 152 LEU A CA 1
ATOM 1207 C C . LEU A 1 152 ? 10.435 -8.521 -17.639 1.00 95.75 152 LEU A C 1
ATOM 1209 O O . LEU A 1 152 ? 11.421 -8.602 -18.376 1.00 95.75 152 LEU A O 1
ATOM 1213 N N . ALA A 1 153 ? 9.423 -9.385 -17.714 1.00 93.94 153 ALA A N 1
ATOM 1214 C CA . ALA A 1 153 ? 9.398 -10.552 -18.592 1.00 93.94 153 ALA A CA 1
ATOM 1215 C C . ALA A 1 153 ? 9.501 -10.171 -20.078 1.00 93.94 153 ALA A C 1
ATOM 1217 O O . ALA A 1 153 ? 10.228 -10.808 -20.840 1.00 93.94 153 ALA A O 1
ATOM 1218 N N . ARG A 1 154 ? 8.851 -9.074 -20.498 1.00 92.94 154 ARG A N 1
ATOM 1219 C CA . ARG A 1 154 ? 8.971 -8.544 -21.874 1.00 92.94 154 ARG A CA 1
ATOM 1220 C C . ARG A 1 154 ? 10.404 -8.174 -22.252 1.00 92.94 154 ARG A C 1
ATOM 1222 O O . ARG A 1 154 ? 10.757 -8.270 -23.422 1.00 92.94 154 ARG A O 1
ATOM 1229 N N . GLU A 1 155 ? 11.216 -7.806 -21.268 1.00 92.62 155 GLU A N 1
ATOM 1230 C CA . GLU A 1 155 ? 12.632 -7.467 -21.433 1.00 92.62 155 GLU A CA 1
ATOM 1231 C C . GLU A 1 155 ? 13.560 -8.668 -21.134 1.00 92.62 155 GLU A C 1
ATOM 1233 O O . GLU A 1 155 ? 14.772 -8.508 -20.964 1.00 92.62 155 GLU A O 1
ATOM 1238 N N . GLY A 1 156 ? 13.005 -9.885 -21.040 1.00 90.50 156 GLY A N 1
ATOM 1239 C CA . GLY A 1 156 ? 13.745 -11.119 -20.764 1.00 90.50 156 GLY A CA 1
ATOM 1240 C C . GLY A 1 156 ? 14.293 -11.211 -19.336 1.00 90.50 156 GLY A C 1
ATOM 1241 O O . GLY A 1 156 ? 15.330 -11.842 -19.113 1.00 90.50 156 GLY A O 1
ATOM 1242 N N . ARG A 1 157 ? 13.652 -10.537 -18.372 1.00 91.38 157 ARG A N 1
ATOM 1243 C CA . ARG A 1 157 ? 14.007 -10.550 -16.945 1.00 91.38 157 ARG A CA 1
ATOM 1244 C C . ARG A 1 157 ? 12.970 -11.370 -16.176 1.00 91.38 157 ARG A C 1
ATOM 1246 O O . ARG A 1 157 ? 11.915 -10.856 -15.827 1.00 91.38 157 ARG A O 1
ATOM 1253 N N . GLU A 1 158 ? 13.268 -12.646 -15.948 1.00 88.31 158 GLU A N 1
ATOM 1254 C CA . GLU A 1 158 ? 12.362 -13.611 -15.306 1.00 88.31 158 GLU A CA 1
ATOM 1255 C C . GLU A 1 158 ? 13.080 -14.408 -14.202 1.00 88.31 158 GLU A C 1
ATOM 1257 O O . GLU A 1 158 ? 14.311 -14.527 -14.209 1.00 88.31 158 GLU A O 1
ATOM 1262 N N . GLY A 1 159 ? 12.306 -14.982 -13.277 1.00 80.75 159 GLY A N 1
ATOM 1263 C CA . GLY A 1 159 ? 12.776 -15.863 -12.202 1.00 80.75 159 GLY A CA 1
ATOM 1264 C C . GLY A 1 159 ? 12.916 -15.172 -10.842 1.00 80.75 159 GLY A C 1
ATOM 1265 O O . GLY A 1 159 ? 12.713 -13.968 -10.726 1.00 80.75 159 GLY A O 1
ATOM 1266 N N . GLU A 1 160 ? 13.352 -15.936 -9.832 1.00 76.19 160 GLU A N 1
ATOM 1267 C CA . GLU A 1 160 ? 13.295 -15.592 -8.392 1.00 76.19 160 GLU A CA 1
ATOM 1268 C C . GLU A 1 160 ? 13.895 -14.223 -7.997 1.00 76.19 160 GLU A C 1
ATOM 1270 O O . GLU A 1 160 ? 13.590 -13.691 -6.934 1.00 76.19 160 GLU A O 1
ATOM 1275 N N . GLY A 1 161 ? 14.762 -13.628 -8.824 1.00 83.44 161 GLY A N 1
ATOM 1276 C CA . GLY A 1 161 ? 15.328 -12.294 -8.583 1.00 83.44 161 GLY A CA 1
ATOM 1277 C C . GLY A 1 161 ? 14.420 -11.121 -8.978 1.00 83.44 161 GLY A C 1
ATOM 1278 O O . GLY A 1 161 ? 14.744 -9.977 -8.648 1.00 83.44 161 GLY A O 1
ATOM 1279 N N . TYR A 1 162 ? 13.329 -11.399 -9.692 1.00 88.81 162 TYR A N 1
ATOM 1280 C CA . TYR A 1 162 ? 12.392 -10.428 -10.266 1.00 88.81 162 TYR A CA 1
ATOM 1281 C C . TYR A 1 162 ? 10.961 -10.582 -9.745 1.00 88.81 162 TYR A C 1
ATOM 1283 O O . TYR A 1 162 ? 10.122 -9.730 -10.031 1.00 88.81 162 TYR A O 1
ATOM 1291 N N . ASP A 1 163 ? 10.703 -11.639 -8.976 1.00 88.69 163 ASP A N 1
ATOM 1292 C CA . ASP A 1 163 ? 9.399 -11.893 -8.381 1.00 88.69 163 ASP A CA 1
ATOM 1293 C C . ASP A 1 163 ? 9.168 -10.922 -7.216 1.00 88.69 163 ASP A C 1
ATOM 1295 O O . ASP A 1 163 ? 9.993 -10.769 -6.304 1.00 88.69 163 ASP A O 1
ATOM 1299 N N . LEU A 1 164 ? 8.022 -10.251 -7.247 1.00 91.94 164 LEU A N 1
ATOM 1300 C CA . LEU A 1 164 ? 7.558 -9.368 -6.195 1.00 91.94 164 LEU A CA 1
ATOM 1301 C C . LEU A 1 164 ? 6.516 -10.114 -5.371 1.00 91.94 164 LEU A C 1
ATOM 1303 O O . LEU A 1 164 ? 5.426 -10.438 -5.834 1.00 91.94 164 LEU A O 1
ATOM 1307 N N . MET A 1 165 ? 6.841 -10.357 -4.106 1.00 90.81 165 MET A N 1
ATOM 1308 C CA . MET A 1 165 ? 5.962 -11.082 -3.197 1.00 90.81 165 MET A CA 1
ATOM 1309 C C . MET A 1 165 ? 5.547 -10.204 -2.029 1.00 90.81 165 MET A C 1
ATOM 1311 O O . MET A 1 165 ? 6.339 -9.420 -1.500 1.00 90.81 165 MET A O 1
ATOM 1315 N N . TRP A 1 166 ? 4.304 -10.384 -1.590 1.00 92.38 166 TRP A N 1
ATOM 1316 C CA . TRP A 1 166 ? 3.873 -9.879 -0.299 1.00 92.38 166 TRP A CA 1
ATOM 1317 C C . TRP A 1 166 ? 4.638 -10.623 0.796 1.00 92.38 166 TRP A C 1
ATOM 1319 O O . TRP A 1 166 ? 4.495 -11.838 0.941 1.00 92.38 166 TRP A O 1
ATOM 1329 N N . SER A 1 167 ? 5.472 -9.916 1.559 1.00 89.06 167 SER A N 1
ATOM 1330 C CA . SER A 1 167 ? 6.224 -10.566 2.627 1.00 89.06 167 SER A CA 1
ATOM 1331 C C . SER A 1 167 ? 5.312 -10.796 3.826 1.00 89.06 167 SER A C 1
ATOM 1333 O O . SER A 1 167 ? 4.721 -9.865 4.374 1.00 89.06 167 SER A O 1
ATOM 1335 N N . GLU A 1 168 ? 5.198 -12.053 4.248 1.00 83.06 168 GLU A N 1
ATOM 1336 C CA . GLU A 1 168 ? 4.349 -12.419 5.382 1.00 83.06 168 GLU A CA 1
ATOM 1337 C C . GLU A 1 168 ? 5.039 -12.235 6.746 1.00 83.06 168 GLU A C 1
ATOM 1339 O O . GLU A 1 168 ? 4.385 -12.320 7.785 1.00 83.06 168 GLU A O 1
ATOM 1344 N N . GLY A 1 169 ? 6.340 -11.920 6.748 1.00 61.22 169 GLY A N 1
ATOM 1345 C CA . GLY A 1 169 ? 7.185 -11.932 7.939 1.00 61.22 169 GLY A CA 1
ATOM 1346 C C . GLY A 1 169 ? 7.472 -13.369 8.389 1.00 61.22 169 GLY A C 1
ATOM 1347 O O . GLY A 1 169 ? 6.571 -14.196 8.491 1.00 61.22 169 GLY A O 1
ATOM 1348 N N . ARG A 1 170 ? 8.746 -13.686 8.626 1.00 46.06 170 ARG A N 1
ATOM 1349 C CA . ARG A 1 170 ? 9.153 -14.970 9.220 1.00 46.06 170 ARG A CA 1
ATOM 1350 C C . ARG A 1 170 ? 9.057 -14.954 10.740 1.00 46.06 170 ARG A C 1
ATOM 1352 O O . ARG A 1 170 ? 9.296 -13.874 11.328 1.00 46.06 170 ARG A O 1
#